Protein AF-A0ABD6Y386-F1 (afdb_monomer_lite)

Organism: Limosilactobacillus reuteri (NCBI:txid1598)

Sequence (131 aa):
IVLNIHHKTDEAVNCQLDQWLAKLPRHFVKSITFDNGKEFAGWREIANKYDLHTYFAEVGAPNQRGLNENNNGILRRDGLSKKLDFRHLPNELVTQLMHRRNNIPRKSLNYRTPLEVFMSYVTEEQLSTFF

InterPro domains:
  IPR001584 Integrase, catalytic core [PS50994] (1-122)
  IPR012337 Ribonuclease H-like superfamily [SSF53098] (5-123)
  IPR036397 Ribonuclease H superfamily [G3DSA:3.30.420.10] (1-130)
  IPR051917 Transposase/Integrase Enzymes [PTHR10948] (2-123)
  IPR053392 Transposase IS30-like [NF033563] (2-107)

Foldseek 3Di:
DDFQFLDLALVRVVVRVCVVVVLFPQCPAAEDEEEPRNSVVVVVVVCVVRVHHYHYDDDPCCVVVVVVVVVVVVLCVVPVPPPDNSNPDDPVVVVVSVVVQQCAFDVVVVRGGVVVVVVVPQDPVRVVVND

Structure (mmCIF, N/CA/C/O backbone):
data_AF-A0ABD6Y386-F1
#
_entry.id   AF-A0ABD6Y386-F1
#
loop_
_atom_site.group_PDB
_atom_site.id
_atom_site.type_symbol
_atom_site.label_atom_id
_atom_site.label_alt_id
_atom_site.label_comp_id
_atom_site.label_asym_id
_atom_site.label_entity_id
_atom_site.label_seq_id
_atom_site.pdbx_PDB_ins_code
_atom_site.Cartn_x
_atom_site.Cartn_y
_atom_site.Cartn_z
_atom_site.occupancy
_atom_site.B_iso_or_equiv
_atom_site.auth_seq_id
_atom_site.auth_comp_id
_atom_site.auth_asym_id
_atom_site.auth_atom_id
_atom_site.pdbx_PDB_model_num
ATOM 1 N N . ILE A 1 1 ? 0.793 0.675 1.662 1.00 84.81 1 ILE A N 1
ATOM 2 C CA . ILE A 1 1 ? 1.730 -0.417 1.306 1.00 84.81 1 ILE A CA 1
ATOM 3 C C . ILE A 1 1 ? 2.812 0.180 0.418 1.00 84.81 1 ILE A C 1
ATOM 5 O O . ILE A 1 1 ? 2.484 1.069 -0.359 1.00 84.81 1 ILE A O 1
ATOM 9 N N . VAL A 1 2 ? 4.068 -0.238 0.568 1.00 92.12 2 VAL A N 1
ATOM 10 C CA . VAL A 1 2 ? 5.176 0.124 -0.326 1.00 92.12 2 VAL A CA 1
ATOM 11 C C . VAL A 1 2 ? 5.889 -1.177 -0.669 1.00 92.12 2 VAL A C 1
ATOM 13 O O . VAL A 1 2 ? 6.236 -1.933 0.231 1.00 92.12 2 VAL A O 1
ATOM 16 N N . LEU A 1 3 ? 6.055 -1.465 -1.955 1.00 92.06 3 LEU A N 1
ATOM 17 C CA . LEU A 1 3 ? 6.782 -2.642 -2.420 1.00 92.06 3 LEU A CA 1
ATOM 18 C C . LEU A 1 3 ? 8.108 -2.167 -3.005 1.00 92.06 3 LEU A C 1
ATOM 20 O O . LEU A 1 3 ? 8.126 -1.248 -3.823 1.00 92.06 3 LEU A O 1
ATOM 24 N N . ASN A 1 4 ? 9.208 -2.753 -2.543 1.00 93.19 4 ASN A N 1
ATOM 25 C CA . ASN A 1 4 ? 10.537 -2.422 -3.034 1.00 93.19 4 ASN A CA 1
ATOM 26 C C . ASN A 1 4 ? 10.830 -3.260 -4.280 1.00 93.19 4 ASN A C 1
ATOM 28 O O . ASN A 1 4 ? 10.894 -4.482 -4.192 1.00 93.19 4 ASN A O 1
ATOM 32 N N . ILE A 1 5 ? 10.952 -2.608 -5.434 1.00 92.50 5 ILE A N 1
ATOM 33 C CA . ILE A 1 5 ? 11.123 -3.271 -6.728 1.00 92.50 5 ILE A CA 1
ATOM 34 C C . ILE A 1 5 ? 12.348 -2.664 -7.411 1.00 92.50 5 ILE A C 1
ATOM 36 O O . ILE A 1 5 ? 12.408 -1.457 -7.642 1.00 92.50 5 ILE A O 1
ATOM 40 N N . HIS A 1 6 ? 13.321 -3.510 -7.741 1.00 89.06 6 HIS A N 1
ATOM 41 C CA . HIS A 1 6 ? 14.619 -3.083 -8.275 1.00 89.06 6 HIS A CA 1
ATOM 42 C C . HIS A 1 6 ? 14.620 -2.854 -9.792 1.00 89.06 6 HIS A C 1
ATOM 44 O O . HIS A 1 6 ? 15.457 -2.113 -10.308 1.00 89.06 6 HIS A O 1
ATOM 50 N N . HIS A 1 7 ? 13.656 -3.445 -10.503 1.00 89.81 7 HIS A N 1
ATOM 51 C CA . HIS A 1 7 ? 13.520 -3.340 -11.952 1.00 89.81 7 HIS A CA 1
ATOM 52 C C . HIS A 1 7 ? 12.137 -2.819 -12.319 1.00 89.81 7 HIS A C 1
ATOM 54 O O . HIS A 1 7 ? 11.123 -3.377 -11.915 1.00 89.81 7 HIS A O 1
ATOM 60 N N . LYS A 1 8 ? 12.089 -1.749 -13.114 1.00 87.75 8 LYS A N 1
ATOM 61 C CA . LYS A 1 8 ? 10.835 -1.143 -13.565 1.00 87.75 8 LYS A CA 1
ATOM 62 C C . LYS A 1 8 ? 10.270 -1.875 -14.796 1.00 87.75 8 LYS A C 1
ATOM 64 O O . LYS A 1 8 ? 10.071 -1.255 -15.838 1.00 87.75 8 LYS A O 1
ATOM 69 N N . THR A 1 9 ? 10.076 -3.187 -14.686 1.00 92.94 9 THR A N 1
ATOM 70 C CA . THR A 1 9 ? 9.422 -4.023 -15.709 1.00 92.94 9 THR A CA 1
ATOM 71 C C .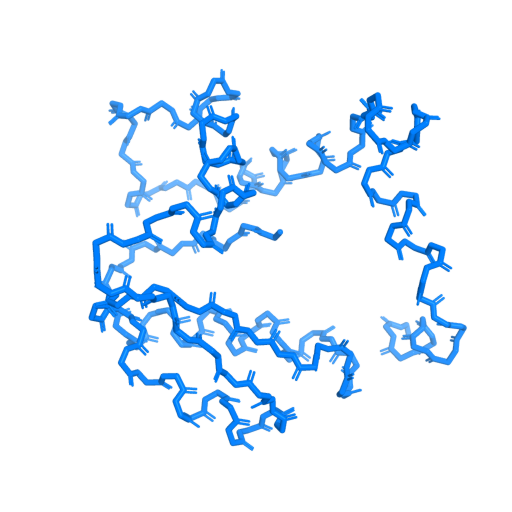 THR A 1 9 ? 8.126 -4.598 -15.153 1.00 92.94 9 THR A C 1
ATOM 73 O O . THR A 1 9 ? 7.946 -4.661 -13.934 1.00 92.94 9 THR A O 1
ATOM 76 N N . ASP A 1 10 ? 7.203 -4.977 -16.029 1.00 92.50 10 ASP A N 1
ATOM 77 C CA . ASP A 1 10 ? 5.931 -5.566 -15.622 1.00 92.50 10 ASP A CA 1
ATOM 78 C C . ASP A 1 10 ? 6.109 -6.932 -14.961 1.00 92.50 10 ASP A C 1
ATOM 80 O O . ASP A 1 10 ? 5.431 -7.214 -13.974 1.00 92.50 10 ASP A O 1
ATOM 84 N N . GLU A 1 11 ? 7.079 -7.740 -15.391 1.00 94.00 11 GLU A N 1
ATOM 85 C CA . GLU A 1 11 ? 7.358 -9.027 -14.749 1.00 94.00 11 GLU A CA 1
ATOM 86 C C . GLU A 1 11 ? 7.847 -8.843 -13.309 1.00 94.00 11 GLU A C 1
ATOM 88 O O . GLU A 1 11 ? 7.397 -9.540 -12.398 1.00 94.00 11 GLU A O 1
ATOM 93 N N . ALA A 1 12 ? 8.738 -7.873 -13.076 1.00 93.88 12 ALA A N 1
ATOM 94 C CA . ALA A 1 12 ? 9.258 -7.586 -11.743 1.00 93.88 12 ALA A CA 1
ATOM 95 C C . ALA A 1 12 ? 8.166 -7.046 -10.804 1.00 93.88 12 ALA A C 1
ATOM 97 O O . ALA A 1 12 ? 8.086 -7.465 -9.645 1.00 93.88 12 ALA A O 1
ATOM 98 N N . VAL A 1 13 ? 7.301 -6.154 -11.302 1.00 94.38 13 VAL A N 1
ATOM 99 C CA . VAL A 1 13 ? 6.153 -5.638 -10.541 1.00 94.38 13 VAL A CA 1
ATOM 100 C C . VAL A 1 13 ? 5.167 -6.758 -10.216 1.00 94.38 13 VAL A C 1
ATOM 102 O O . VAL A 1 13 ? 4.780 -6.893 -9.054 1.00 94.38 13 VAL A O 1
ATOM 105 N N . ASN A 1 14 ? 4.784 -7.576 -11.201 1.00 94.69 14 ASN A N 1
ATOM 106 C CA . ASN A 1 14 ? 3.840 -8.674 -10.996 1.00 94.69 14 ASN A CA 1
ATOM 107 C C . ASN A 1 14 ? 4.386 -9.714 -10.027 1.00 94.69 14 ASN A C 1
ATOM 109 O O . ASN A 1 14 ? 3.673 -10.099 -9.109 1.00 94.69 14 ASN A O 1
ATOM 113 N N . CYS A 1 15 ? 5.651 -10.116 -10.165 1.00 95.12 15 CYS A N 1
ATOM 114 C CA . CYS A 1 15 ? 6.287 -11.057 -9.245 1.00 95.12 15 CYS A CA 1
ATOM 115 C C . CYS A 1 15 ? 6.246 -10.542 -7.798 1.00 95.12 15 CYS A C 1
ATOM 117 O O . CYS A 1 15 ? 5.850 -11.263 -6.882 1.00 95.12 15 CYS A O 1
ATOM 119 N N . GLN A 1 16 ? 6.583 -9.268 -7.579 1.00 94.69 16 GLN A N 1
ATOM 120 C CA . GLN A 1 16 ? 6.562 -8.691 -6.237 1.00 94.69 16 GLN A CA 1
ATOM 121 C C . GLN A 1 16 ? 5.138 -8.545 -5.680 1.00 94.69 16 GLN A C 1
ATOM 123 O O . GLN A 1 16 ? 4.918 -8.739 -4.480 1.00 94.69 16 GLN A O 1
ATOM 128 N N . LEU A 1 17 ? 4.174 -8.192 -6.534 1.00 94.88 17 LEU A N 1
ATOM 129 C CA . LEU A 1 17 ? 2.768 -8.074 -6.159 1.00 94.88 17 LEU A CA 1
ATOM 130 C C . LEU A 1 17 ? 2.170 -9.444 -5.814 1.00 94.88 17 LEU A C 1
ATOM 132 O O . LEU A 1 17 ? 1.484 -9.559 -4.803 1.00 94.88 17 LEU A O 1
ATOM 136 N N . ASP A 1 18 ? 2.503 -10.477 -6.587 1.00 95.38 18 ASP A N 1
ATOM 137 C CA . ASP A 1 18 ? 2.135 -11.874 -6.352 1.00 95.38 18 ASP A CA 1
ATOM 138 C C . ASP A 1 18 ? 2.645 -12.366 -4.995 1.00 95.38 18 ASP A C 1
ATOM 140 O O . ASP A 1 18 ? 1.873 -12.801 -4.142 1.00 95.38 18 ASP A O 1
ATOM 144 N N . GLN A 1 19 ? 3.943 -12.190 -4.733 1.00 94.62 19 GLN A N 1
ATOM 145 C CA . GLN A 1 19 ? 4.554 -12.561 -3.455 1.00 94.62 19 GLN A CA 1
ATOM 146 C C . GLN A 1 19 ? 3.928 -11.835 -2.262 1.00 94.62 19 GLN A C 1
ATOM 148 O O . GLN A 1 19 ? 3.895 -12.376 -1.156 1.00 94.62 19 GLN A O 1
ATOM 153 N N . TRP A 1 20 ? 3.483 -10.591 -2.449 1.00 94.06 20 TRP A N 1
ATOM 154 C CA . TRP A 1 20 ? 2.825 -9.830 -1.395 1.00 94.06 20 TRP A CA 1
ATOM 155 C C . TRP A 1 20 ? 1.381 -10.297 -1.175 1.00 94.06 20 TRP A C 1
ATOM 157 O O . TRP A 1 20 ? 1.004 -10.550 -0.034 1.00 94.06 20 TRP A O 1
ATOM 167 N N . LEU A 1 21 ? 0.600 -10.473 -2.244 1.00 94.25 21 LEU A N 1
ATOM 168 C CA . LEU A 1 21 ? -0.789 -10.938 -2.178 1.00 94.25 21 LEU A CA 1
ATOM 169 C C . LEU A 1 21 ? -0.899 -12.379 -1.668 1.00 94.25 21 LEU A C 1
ATOM 171 O O . LEU A 1 21 ? -1.823 -12.685 -0.925 1.00 94.25 21 LEU A O 1
ATOM 175 N N . ALA A 1 22 ? 0.060 -13.248 -2.000 1.00 93.50 22 ALA A N 1
ATOM 176 C CA . ALA A 1 22 ? 0.109 -14.633 -1.523 1.00 93.50 22 ALA A CA 1
ATOM 177 C C . ALA A 1 22 ? 0.234 -14.757 0.006 1.00 93.50 22 ALA A C 1
ATOM 179 O O . ALA A 1 22 ? -0.075 -15.808 0.558 1.00 93.50 22 ALA A O 1
ATOM 180 N N . LYS A 1 23 ? 0.687 -13.698 0.691 1.00 90.38 23 LYS A N 1
ATOM 181 C CA . LYS A 1 23 ? 0.798 -13.647 2.159 1.00 90.38 23 LYS A CA 1
ATOM 182 C C . LYS A 1 23 ? -0.490 -13.192 2.839 1.00 90.38 23 LYS A C 1
ATOM 184 O O . LYS A 1 23 ? -0.529 -13.112 4.062 1.00 90.38 23 LYS A O 1
ATOM 189 N N . LEU A 1 24 ? -1.499 -12.809 2.063 1.00 89.00 24 LEU A N 1
ATOM 190 C CA . LEU A 1 24 ? -2.766 -12.315 2.575 1.00 89.00 24 LEU A CA 1
ATOM 191 C C . LEU A 1 24 ? -3.835 -13.408 2.452 1.00 89.00 24 LEU A C 1
ATOM 19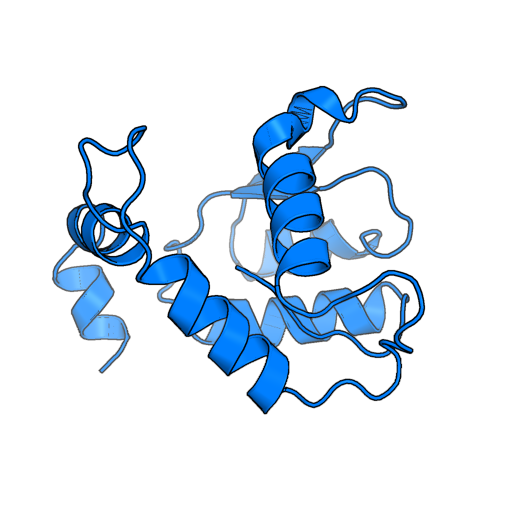3 O O . 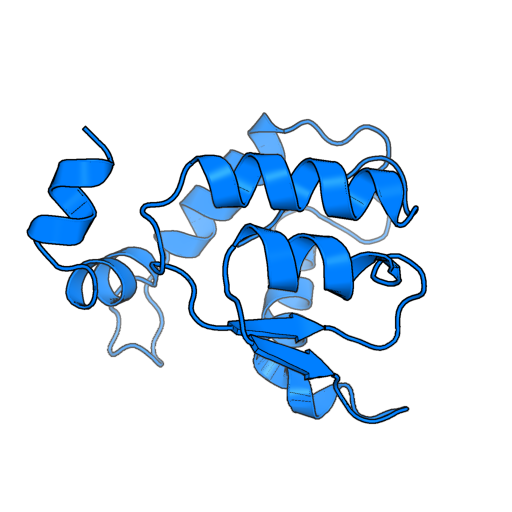LEU A 1 24 ? -3.799 -14.199 1.505 1.00 89.00 24 LEU A O 1
ATOM 197 N N . PRO A 1 25 ? -4.828 -13.426 3.355 1.00 88.00 25 PRO A N 1
ATOM 198 C CA . PRO A 1 25 ? -6.000 -14.272 3.217 1.00 88.00 25 PRO A CA 1
ATOM 199 C C . PRO A 1 25 ? -6.691 -14.033 1.875 1.00 88.00 25 PRO A C 1
ATOM 201 O O . PRO A 1 25 ? -6.673 -12.924 1.322 1.00 88.00 25 PRO A O 1
ATOM 204 N N . ARG A 1 26 ? -7.355 -15.067 1.351 1.00 84.69 26 ARG A N 1
ATOM 205 C CA . ARG A 1 26 ? -8.131 -14.914 0.117 1.00 84.69 26 ARG A CA 1
ATOM 206 C C . ARG A 1 26 ? -9.186 -13.825 0.272 1.00 84.69 26 ARG A C 1
ATOM 208 O O . ARG A 1 26 ? -9.790 -13.664 1.329 1.00 84.69 26 ARG A O 1
ATOM 215 N N . HIS A 1 27 ? -9.402 -13.078 -0.808 1.00 86.56 27 HIS A N 1
ATOM 216 C CA . HIS A 1 27 ? -10.359 -11.974 -0.875 1.00 86.56 27 HIS A CA 1
ATOM 217 C C . HIS A 1 27 ? -10.141 -10.871 0.176 1.00 86.56 27 HIS A C 1
ATOM 219 O O . HIS A 1 27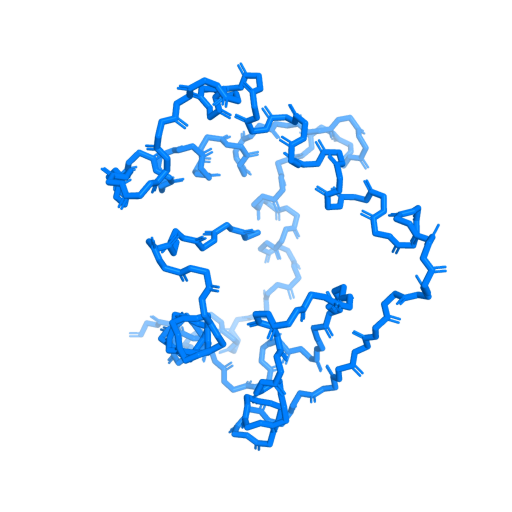 ? -11.054 -10.078 0.417 1.00 86.56 27 HIS A O 1
ATOM 225 N N . PHE A 1 28 ? -8.968 -10.802 0.812 1.00 88.06 28 PHE A N 1
ATOM 226 C CA . PHE A 1 28 ? -8.641 -9.747 1.766 1.00 88.06 28 PHE A CA 1
ATOM 227 C C . PHE A 1 28 ? -8.490 -8.390 1.068 1.00 88.06 28 PHE A C 1
ATOM 229 O O . PHE A 1 28 ? -9.046 -7.380 1.497 1.00 88.06 28 PHE A O 1
ATOM 236 N N . VAL A 1 29 ? -7.795 -8.380 -0.068 1.00 92.00 29 VAL A N 1
ATOM 237 C CA . VAL A 1 29 ? -7.807 -7.256 -1.005 1.00 92.00 29 VAL A CA 1
ATOM 238 C C . VAL A 1 29 ? -8.986 -7.469 -1.953 1.00 92.00 29 VAL A C 1
ATOM 240 O O . VAL A 1 29 ? -9.201 -8.583 -2.416 1.00 92.00 29 VAL A O 1
ATOM 243 N N . LYS A 1 30 ? -9.779 -6.423 -2.209 1.00 93.06 30 LYS A N 1
ATOM 244 C CA . LYS A 1 30 ? -10.928 -6.478 -3.138 1.00 93.06 30 LYS A CA 1
ATOM 245 C C . LYS A 1 30 ? -10.624 -5.841 -4.486 1.00 93.06 30 LYS A C 1
ATOM 247 O O . LYS A 1 30 ? -11.163 -6.248 -5.511 1.00 93.06 30 LYS A O 1
ATOM 252 N N . SER A 1 31 ? -9.775 -4.818 -4.480 1.00 95.62 31 SER A N 1
ATOM 253 C CA . SER A 1 31 ? -9.419 -4.101 -5.693 1.00 95.62 31 SER A CA 1
ATOM 254 C C . SER A 1 31 ? -8.069 -3.408 -5.610 1.00 95.62 31 SER A C 1
ATOM 256 O O . SER A 1 31 ? -7.633 -3.026 -4.523 1.00 95.62 31 SER A O 1
ATOM 258 N N . ILE A 1 32 ? -7.459 -3.165 -6.769 1.00 95.06 32 ILE A N 1
ATOM 259 C CA . ILE A 1 32 ? -6.237 -2.367 -6.915 1.00 95.06 32 ILE A CA 1
ATOM 260 C C . ILE A 1 32 ? -6.468 -1.272 -7.961 1.00 95.06 32 ILE A C 1
ATOM 262 O O . ILE A 1 32 ? -7.005 -1.530 -9.036 1.00 95.06 32 ILE A O 1
ATOM 266 N N . THR A 1 33 ? -6.047 -0.045 -7.651 1.00 94.31 33 THR A N 1
ATOM 267 C CA . THR A 1 33 ? -6.093 1.087 -8.588 1.00 94.31 33 THR A CA 1
ATOM 268 C C . THR A 1 33 ? -4.690 1.404 -9.100 1.00 94.31 33 THR A C 1
ATOM 270 O O . THR A 1 33 ? -3.830 1.863 -8.341 1.00 94.31 33 THR A O 1
ATOM 273 N N . PHE A 1 34 ? -4.465 1.190 -10.391 1.00 92.75 34 PHE A N 1
ATOM 274 C CA . PHE A 1 34 ? -3.208 1.440 -11.087 1.00 92.75 34 PHE A CA 1
ATOM 275 C C . PHE A 1 34 ? -3.167 2.840 -11.713 1.00 92.75 34 PHE A C 1
ATOM 277 O O . PHE A 1 34 ? -4.184 3.518 -11.873 1.00 92.75 34 PHE A O 1
ATOM 284 N N . ASP A 1 35 ? -1.960 3.299 -12.037 1.00 90.62 35 ASP A N 1
ATOM 285 C CA . ASP A 1 35 ? -1.785 4.341 -13.050 1.00 90.62 35 ASP A CA 1
ATOM 286 C C . ASP A 1 35 ? -1.530 3.684 -14.417 1.00 90.62 35 ASP A C 1
ATOM 288 O O . ASP A 1 35 ? -1.466 2.461 -14.528 1.00 90.62 35 ASP A O 1
ATOM 292 N N . ASN A 1 36 ? -1.403 4.492 -15.469 1.00 89.12 36 ASN A N 1
ATOM 293 C CA . ASN A 1 36 ? -1.186 3.999 -16.833 1.00 89.12 36 ASN A CA 1
ATOM 294 C C . ASN A 1 36 ? 0.298 3.696 -17.138 1.00 89.12 36 ASN A C 1
ATOM 296 O O . ASN A 1 36 ? 0.732 3.804 -18.287 1.00 89.12 36 ASN A O 1
ATOM 300 N N . GLY A 1 37 ? 1.098 3.372 -16.117 1.00 89.81 37 GLY A N 1
ATOM 301 C CA . GLY A 1 37 ? 2.480 2.930 -16.269 1.00 89.81 37 GLY A CA 1
ATOM 302 C C . GLY A 1 37 ? 2.581 1.586 -16.995 1.00 89.81 37 GLY A C 1
ATOM 303 O O . GLY A 1 37 ? 1.788 0.673 -16.768 1.00 89.81 37 GLY A O 1
ATOM 304 N N . LYS A 1 38 ? 3.585 1.443 -17.870 1.00 92.88 38 LYS A N 1
ATOM 305 C CA . LYS A 1 38 ? 3.832 0.192 -18.617 1.00 92.88 38 LYS A CA 1
ATOM 306 C C . LYS A 1 38 ? 4.246 -0.954 -17.698 1.00 92.88 38 LYS A C 1
ATOM 308 O O . LYS A 1 38 ? 3.981 -2.106 -18.004 1.00 92.88 38 LYS A O 1
ATOM 313 N N . GLU A 1 39 ? 4.838 -0.627 -16.556 1.00 93.06 39 GLU A N 1
ATOM 314 C CA . GLU A 1 39 ? 5.189 -1.568 -15.497 1.00 93.06 39 GLU A CA 1
ATOM 315 C C . GLU A 1 39 ? 3.971 -2.276 -14.872 1.00 93.06 39 GLU A C 1
ATOM 317 O O . GLU A 1 39 ? 4.138 -3.217 -14.109 1.00 93.06 39 GLU A O 1
ATOM 322 N N . PHE A 1 40 ? 2.745 -1.849 -15.185 1.00 92.44 40 PHE A N 1
ATOM 323 C CA . PHE A 1 40 ? 1.513 -2.502 -14.741 1.00 92.44 40 PHE A CA 1
ATOM 324 C C . PHE A 1 40 ? 0.827 -3.301 -15.856 1.00 92.44 40 PHE A C 1
ATOM 326 O O . PHE A 1 40 ? -0.323 -3.692 -15.690 1.00 92.44 40 PHE A O 1
ATOM 333 N N . ALA A 1 41 ? 1.488 -3.559 -16.991 1.00 92.81 41 ALA A N 1
ATOM 334 C CA . ALA A 1 41 ? 0.871 -4.210 -18.151 1.00 92.81 41 ALA A CA 1
ATOM 335 C C . ALA A 1 41 ? 0.267 -5.595 -17.845 1.00 92.81 41 ALA A C 1
ATOM 337 O O . ALA A 1 41 ? -0.816 -5.905 -18.344 1.00 92.81 41 ALA A O 1
ATOM 338 N N . GLY A 1 42 ? 0.895 -6.396 -16.977 1.00 92.38 42 GLY A N 1
ATOM 339 C CA . GLY A 1 42 ? 0.373 -7.715 -16.593 1.00 92.38 42 GLY A CA 1
ATOM 340 C C . GLY A 1 42 ? -0.650 -7.712 -15.444 1.00 92.38 42 GLY A C 1
ATOM 341 O O . GLY A 1 42 ? -0.892 -8.753 -14.840 1.00 92.38 42 GLY A O 1
ATOM 342 N N . TRP A 1 43 ? -1.306 -6.579 -15.160 1.00 94.44 43 TRP A N 1
ATOM 343 C CA . TRP A 1 43 ? -2.355 -6.470 -14.132 1.00 94.44 43 TRP A CA 1
ATOM 344 C C . TRP A 1 43 ? -3.448 -7.547 -14.229 1.00 94.44 43 TRP A C 1
ATOM 346 O O . TRP A 1 43 ? -4.004 -7.950 -13.208 1.00 94.44 43 TRP A O 1
ATOM 356 N N . ARG A 1 44 ? -3.763 -8.017 -15.448 1.00 95.62 44 ARG A N 1
ATOM 357 C CA . ARG A 1 44 ? -4.796 -9.035 -15.705 1.00 95.62 44 ARG A CA 1
ATOM 358 C C . ARG A 1 44 ? -4.471 -10.369 -15.048 1.00 95.62 44 ARG A C 1
ATOM 360 O O . ARG A 1 44 ? -5.373 -11.031 -14.549 1.00 95.62 44 ARG A O 1
ATOM 367 N N . GLU A 1 45 ? -3.201 -10.758 -15.044 1.00 95.06 45 GLU A N 1
ATOM 368 C CA . GLU A 1 45 ? -2.764 -12.027 -14.458 1.00 95.06 45 GLU A CA 1
ATOM 369 C C . GLU A 1 45 ? -2.998 -12.024 -12.949 1.00 95.06 45 GLU A C 1
ATOM 371 O O . GLU A 1 45 ? -3.597 -12.952 -12.406 1.00 95.06 45 GLU A O 1
ATOM 376 N N . ILE A 1 46 ? -2.621 -10.926 -12.289 1.00 94.75 46 ILE A N 1
ATOM 377 C CA . ILE A 1 46 ? -2.856 -10.722 -10.859 1.00 94.75 46 ILE A CA 1
ATOM 378 C C . ILE A 1 46 ? -4.355 -10.648 -10.552 1.00 94.75 46 ILE A C 1
ATOM 380 O O . ILE A 1 46 ? -4.818 -11.298 -9.614 1.00 94.75 46 ILE A O 1
ATOM 384 N N . ALA A 1 47 ? -5.122 -9.898 -11.347 1.00 95.06 47 ALA A N 1
ATOM 385 C CA . ALA A 1 47 ? -6.568 -9.773 -11.172 1.00 95.06 47 ALA A CA 1
ATOM 386 C C . ALA A 1 47 ? -7.264 -11.139 -11.205 1.00 95.06 47 ALA A C 1
ATOM 388 O O . ALA A 1 47 ? -8.032 -11.463 -10.303 1.00 95.06 47 ALA A O 1
ATOM 389 N N . ASN A 1 48 ? -6.927 -11.965 -12.199 1.00 94.94 48 ASN A N 1
ATOM 390 C CA . ASN A 1 48 ? -7.497 -13.297 -12.364 1.00 94.94 48 ASN A CA 1
ATOM 391 C C . ASN A 1 48 ? -7.041 -14.266 -11.266 1.00 94.94 48 ASN A C 1
ATOM 393 O O . ASN A 1 48 ? -7.847 -15.043 -10.761 1.00 94.94 48 ASN A O 1
ATOM 397 N N . LYS A 1 49 ? -5.757 -14.234 -10.881 1.00 95.00 49 LYS A N 1
ATOM 398 C CA . LYS A 1 49 ? -5.198 -15.160 -9.883 1.00 95.00 49 LYS A CA 1
ATOM 399 C C . LYS A 1 49 ? -5.794 -14.958 -8.489 1.00 95.00 49 LYS A C 1
ATOM 401 O O . LYS A 1 49 ? -5.991 -15.933 -7.766 1.00 95.00 49 LYS A O 1
ATOM 406 N N . TYR A 1 50 ? -6.064 -13.710 -8.113 1.00 93.88 50 TYR A N 1
ATOM 407 C CA . TYR A 1 50 ? -6.516 -13.347 -6.766 1.00 93.88 50 TYR A CA 1
ATOM 408 C C . TYR A 1 50 ? -7.983 -12.913 -6.692 1.00 93.88 50 TYR A C 1
ATOM 410 O O . TYR A 1 50 ? -8.432 -12.545 -5.607 1.00 93.88 50 TYR A O 1
ATOM 418 N N . ASP A 1 51 ? -8.716 -12.976 -7.809 1.00 94.19 51 ASP A N 1
ATOM 419 C CA . ASP A 1 51 ? -10.117 -12.554 -7.918 1.00 94.19 51 ASP A CA 1
ATOM 420 C C . ASP A 1 51 ? -10.320 -11.100 -7.444 1.00 94.19 51 ASP A C 1
ATOM 422 O O . ASP A 1 51 ? -11.042 -10.802 -6.490 1.00 94.19 51 ASP A O 1
ATOM 426 N N . LEU A 1 52 ? -9.577 -10.184 -8.078 1.00 94.88 52 LEU A N 1
ATOM 427 C CA . LEU A 1 52 ? -9.517 -8.764 -7.722 1.00 94.88 52 LEU A CA 1
ATOM 428 C C . LEU A 1 52 ? -10.105 -7.890 -8.827 1.00 94.88 52 LEU A C 1
ATOM 430 O O . LEU A 1 52 ? -9.794 -8.058 -10.006 1.00 94.88 52 LEU A O 1
ATOM 434 N N . HIS A 1 53 ? -10.840 -6.849 -8.439 1.00 96.56 53 HIS A N 1
ATOM 435 C CA . HIS A 1 53 ? -11.175 -5.772 -9.366 1.00 96.56 53 HIS A CA 1
ATOM 436 C C . HIS A 1 53 ? -9.971 -4.853 -9.603 1.00 96.56 53 HIS A C 1
ATOM 438 O O . HIS A 1 53 ? -9.207 -4.537 -8.689 1.00 96.56 53 HIS A O 1
ATOM 444 N N . THR A 1 54 ? -9.822 -4.350 -10.822 1.00 95.50 54 THR A N 1
ATOM 445 C CA . THR A 1 54 ? -8.746 -3.415 -11.166 1.00 95.50 54 THR A CA 1
ATOM 446 C C . THR A 1 54 ? -9.303 -2.143 -11.769 1.00 95.50 54 THR A C 1
ATOM 448 O O . THR A 1 54 ? -10.136 -2.196 -12.672 1.00 95.50 54 THR A O 1
ATOM 451 N N . TYR A 1 55 ? -8.801 -1.007 -11.302 1.00 95.31 55 TYR A N 1
ATOM 452 C CA . TYR A 1 55 ? -9.169 0.318 -11.793 1.00 95.31 55 TYR A CA 1
ATOM 453 C C . TYR A 1 55 ? -7.930 1.048 -12.303 1.00 95.31 55 TYR A C 1
ATOM 455 O O . TYR A 1 55 ? -6.825 0.804 -11.822 1.00 95.31 55 TYR A O 1
ATOM 463 N N . PHE A 1 56 ? -8.116 1.977 -13.237 1.00 94.56 56 PHE A N 1
ATOM 464 C CA . PHE A 1 56 ? -7.049 2.820 -13.769 1.00 94.56 56 PHE A CA 1
ATOM 465 C C . PHE A 1 56 ? -7.419 4.283 -13.592 1.00 94.56 56 PHE A C 1
ATOM 467 O O . PHE A 1 56 ? -8.567 4.665 -13.814 1.00 94.56 56 PHE A O 1
ATOM 474 N N . ALA A 1 57 ? -6.443 5.094 -13.189 1.00 93.56 57 ALA A N 1
ATOM 475 C CA . ALA A 1 57 ? -6.601 6.539 -13.240 1.00 93.56 57 ALA A CA 1
ATOM 476 C C . ALA A 1 57 ? -6.676 7.018 -14.700 1.00 93.56 57 ALA A C 1
ATOM 478 O O . ALA A 1 57 ? -6.001 6.480 -15.582 1.00 93.56 57 ALA A O 1
ATOM 479 N N . GLU A 1 58 ? -7.462 8.059 -14.951 1.00 93.06 58 GLU A N 1
ATOM 480 C CA . GLU A 1 58 ? -7.527 8.727 -16.247 1.00 93.06 58 GLU A CA 1
ATOM 481 C C . GLU A 1 58 ? -6.157 9.284 -16.661 1.00 93.06 58 GLU A C 1
ATOM 483 O O . GLU A 1 58 ? -5.300 9.644 -15.841 1.00 93.06 58 GLU A O 1
ATOM 488 N N . VAL A 1 59 ? -5.939 9.358 -17.975 1.00 90.06 59 VAL A N 1
ATOM 489 C CA . VAL A 1 59 ? -4.700 9.897 -18.542 1.00 90.06 59 VAL A CA 1
ATOM 490 C C . VAL A 1 59 ? -4.544 11.357 -18.118 1.00 90.06 59 VAL A C 1
ATOM 492 O O . VAL A 1 59 ? -5.421 12.181 -18.348 1.00 90.06 59 VAL A O 1
ATOM 495 N N . GLY A 1 60 ? -3.408 11.680 -17.497 1.00 85.69 60 GLY A N 1
ATOM 496 C CA . GLY A 1 60 ? -3.127 13.036 -17.025 1.00 85.69 60 GLY A CA 1
ATOM 497 C C . GLY A 1 60 ? -3.866 13.441 -15.743 1.00 85.69 60 GLY A C 1
ATOM 498 O O . GLY A 1 60 ? -3.797 14.611 -15.379 1.00 85.69 60 GLY A O 1
ATOM 499 N N . ALA A 1 61 ? -4.509 12.504 -15.032 1.00 89.75 61 ALA A N 1
ATOM 500 C CA . ALA A 1 61 ? -5.285 12.779 -13.818 1.00 89.75 61 ALA A CA 1
ATOM 501 C C . ALA A 1 61 ? -4.650 12.186 -12.535 1.00 89.75 61 ALA A C 1
ATOM 503 O O . ALA A 1 61 ? -5.242 11.329 -11.869 1.00 89.75 61 ALA A O 1
ATOM 504 N N . PRO A 1 62 ? -3.445 12.631 -12.115 1.00 85.12 62 PRO A N 1
ATOM 505 C CA . PRO A 1 62 ? -2.797 12.118 -10.901 1.00 85.12 62 PRO A CA 1
ATOM 506 C C . PRO A 1 62 ? -3.605 12.404 -9.621 1.00 85.12 62 PRO A C 1
ATOM 508 O O . PRO A 1 62 ? -3.459 11.706 -8.618 1.00 85.12 62 PRO A O 1
ATOM 511 N N . ASN A 1 63 ? -4.497 13.399 -9.650 1.00 88.69 63 ASN A N 1
ATOM 512 C CA . ASN A 1 63 ? -5.411 13.745 -8.561 1.00 88.69 63 ASN A CA 1
ATOM 513 C C . ASN A 1 63 ? -6.401 12.619 -8.215 1.00 88.69 63 ASN A C 1
ATOM 515 O O . ASN A 1 63 ? -6.772 12.503 -7.048 1.00 88.69 63 ASN A O 1
ATOM 519 N N . GLN A 1 64 ? -6.755 11.738 -9.162 1.00 91.94 64 GLN A N 1
ATOM 520 C CA . GLN A 1 64 ? -7.559 10.535 -8.879 1.00 91.94 64 GLN A CA 1
ATOM 521 C C . GLN A 1 64 ? -6.833 9.545 -7.947 1.00 91.94 64 GLN A C 1
ATOM 523 O O . GLN A 1 64 ? -7.438 8.641 -7.378 1.00 91.94 64 GLN A O 1
ATOM 528 N N . ARG A 1 65 ? -5.529 9.755 -7.733 1.00 92.44 65 ARG A N 1
ATOM 529 C CA . ARG A 1 65 ? -4.668 9.035 -6.792 1.00 92.44 65 ARG A CA 1
ATOM 530 C C . ARG A 1 65 ? -4.008 9.982 -5.784 1.00 92.44 65 ARG A C 1
ATOM 532 O O . ARG A 1 65 ? -2.886 9.735 -5.338 1.00 92.44 65 ARG A O 1
ATOM 539 N N . GLY A 1 66 ? -4.695 11.056 -5.386 1.00 91.00 66 GLY A N 1
ATOM 540 C CA . GLY A 1 66 ? -4.127 12.098 -4.520 1.00 91.00 66 GLY A CA 1
ATOM 541 C C . GLY A 1 66 ? -3.492 11.572 -3.223 1.00 91.00 66 GLY A C 1
ATOM 542 O O . GLY A 1 66 ? -2.450 12.069 -2.794 1.00 91.00 66 GLY A O 1
ATOM 543 N N . LEU A 1 67 ? -4.049 10.508 -2.630 1.00 90.50 67 LEU A N 1
ATOM 544 C CA . LEU A 1 67 ? -3.465 9.866 -1.448 1.00 90.50 67 LEU A CA 1
ATOM 545 C C . LEU A 1 67 ? -2.116 9.188 -1.743 1.00 90.50 67 LEU A C 1
ATOM 547 O O . LEU A 1 67 ? -1.199 9.282 -0.923 1.00 90.50 67 LEU A O 1
ATOM 551 N N . ASN A 1 68 ? -1.975 8.537 -2.900 1.00 91.75 68 ASN A N 1
ATOM 552 C CA . ASN A 1 68 ? -0.725 7.895 -3.307 1.00 91.75 68 ASN A CA 1
ATOM 553 C C . ASN A 1 68 ? 0.361 8.948 -3.541 1.00 91.75 68 ASN A C 1
ATOM 555 O O . ASN A 1 68 ? 1.466 8.803 -3.022 1.00 91.75 68 ASN A O 1
ATOM 559 N N . GLU A 1 69 ? 0.035 10.050 -4.222 1.00 91.06 69 GLU A N 1
ATOM 560 C CA . GLU A 1 69 ? 0.991 11.139 -4.458 1.00 91.06 69 GLU A CA 1
ATOM 561 C C . GLU A 1 69 ? 1.433 11.824 -3.160 1.00 91.06 69 GLU A C 1
ATOM 563 O O . GLU A 1 69 ? 2.626 12.071 -2.951 1.00 91.06 69 GLU A O 1
ATOM 568 N N . ASN A 1 70 ? 0.501 12.051 -2.232 1.00 92.12 70 ASN A N 1
ATOM 569 C CA . ASN A 1 70 ? 0.835 12.574 -0.911 1.00 92.12 70 ASN A CA 1
ATOM 570 C C . ASN A 1 70 ? 1.762 11.620 -0.133 1.00 92.12 70 ASN A C 1
ATOM 572 O O . ASN A 1 70 ? 2.767 12.053 0.438 1.00 92.12 70 ASN A O 1
ATOM 576 N N . ASN A 1 71 ? 1.474 10.313 -0.142 1.00 91.75 71 ASN A N 1
ATOM 577 C CA . ASN A 1 71 ? 2.332 9.313 0.497 1.00 91.75 71 ASN A CA 1
ATOM 578 C C . ASN A 1 71 ? 3.727 9.258 -0.156 1.00 91.75 71 ASN A C 1
ATOM 580 O O . ASN A 1 71 ? 4.725 9.210 0.561 1.00 91.75 71 ASN A O 1
ATOM 584 N N . ASN A 1 72 ? 3.829 9.366 -1.484 1.00 91.56 72 ASN A N 1
ATOM 585 C CA . ASN A 1 72 ? 5.111 9.444 -2.190 1.00 91.56 72 ASN A CA 1
ATOM 586 C C . ASN A 1 72 ? 5.928 10.673 -1.756 1.00 91.56 72 ASN A C 1
ATOM 588 O O . ASN A 1 72 ? 7.133 10.580 -1.525 1.00 91.56 72 ASN A O 1
ATOM 592 N N . GLY A 1 73 ? 5.286 11.838 -1.618 1.00 92.94 73 GLY A N 1
ATOM 593 C CA . GLY A 1 73 ? 5.932 13.055 -1.113 1.00 92.94 73 GLY A CA 1
ATOM 594 C C . GLY A 1 73 ? 6.437 12.915 0.325 1.00 92.94 73 GLY A C 1
ATOM 595 O O . GLY A 1 73 ? 7.525 13.380 0.660 1.00 92.94 73 GLY A O 1
ATOM 596 N N . ILE A 1 74 ? 5.673 12.233 1.173 1.00 92.81 74 ILE A N 1
ATOM 597 C CA . ILE A 1 74 ? 6.064 11.895 2.543 1.00 92.81 74 ILE A CA 1
ATOM 598 C C . ILE A 1 74 ? 7.295 10.979 2.569 1.00 92.81 74 ILE A C 1
ATOM 600 O O . ILE A 1 74 ? 8.264 11.301 3.247 1.00 92.81 74 ILE A O 1
ATOM 604 N N . LEU A 1 75 ? 7.294 9.881 1.808 1.00 93.12 75 LEU A N 1
ATOM 605 C CA . LEU A 1 75 ? 8.418 8.937 1.775 1.00 93.12 75 LEU A CA 1
ATOM 606 C C . LEU A 1 75 ? 9.720 9.609 1.319 1.00 93.12 75 LEU A C 1
ATOM 608 O O . LEU A 1 75 ? 10.793 9.309 1.839 1.00 93.12 75 LEU A O 1
ATOM 612 N N . ARG A 1 76 ? 9.618 10.580 0.402 1.00 92.88 76 ARG A N 1
ATOM 613 C CA . ARG A 1 76 ? 10.758 11.396 -0.040 1.00 92.88 76 ARG A CA 1
ATOM 614 C C . ARG A 1 76 ? 11.336 12.275 1.065 1.00 92.88 76 ARG A C 1
ATOM 616 O O . ARG A 1 76 ? 12.549 12.459 1.099 1.00 92.88 76 ARG A O 1
ATOM 623 N N . ARG A 1 77 ? 10.489 12.815 1.949 1.00 90.94 77 ARG A N 1
ATOM 624 C CA . ARG A 1 77 ? 10.927 13.598 3.119 1.00 90.94 77 ARG A CA 1
ATOM 625 C C . ARG A 1 77 ? 11.554 12.721 4.199 1.00 90.94 77 ARG A C 1
ATOM 627 O O . ARG A 1 77 ? 12.473 13.169 4.871 1.00 90.94 77 ARG A O 1
ATOM 634 N N . ASP A 1 78 ? 11.096 11.479 4.312 1.00 89.56 78 ASP A N 1
ATOM 635 C CA . ASP A 1 78 ? 11.500 10.564 5.381 1.00 89.56 78 ASP A CA 1
ATOM 636 C C . ASP A 1 78 ? 12.740 9.714 5.040 1.00 89.56 78 ASP A C 1
ATOM 638 O O . ASP A 1 78 ? 13.143 8.882 5.847 1.00 89.56 78 ASP A O 1
ATOM 642 N N . GLY A 1 79 ? 13.374 9.929 3.880 1.00 84.75 79 GLY A N 1
ATOM 643 C CA . GLY A 1 79 ? 14.678 9.334 3.552 1.00 84.75 79 GLY A CA 1
ATOM 644 C C . GLY A 1 79 ? 14.812 8.812 2.123 1.00 84.75 79 GLY A C 1
ATOM 645 O O . GLY A 1 79 ? 15.929 8.684 1.628 1.00 84.75 79 GLY A O 1
ATOM 646 N N . LEU A 1 80 ? 13.704 8.591 1.404 1.00 90.31 80 LEU A N 1
ATOM 647 C CA . LEU A 1 80 ? 13.729 8.155 -0.001 1.00 90.31 80 LEU A CA 1
ATOM 648 C C . LEU A 1 80 ? 13.847 9.355 -0.945 1.00 90.31 80 LEU A C 1
ATOM 650 O O . LEU A 1 80 ? 12.982 9.610 -1.788 1.00 90.31 80 LEU A O 1
ATOM 654 N N . SER A 1 81 ? 14.897 10.153 -0.747 1.00 86.81 81 SER A N 1
ATOM 655 C CA . SER A 1 81 ? 15.112 11.378 -1.518 1.00 86.81 81 SER A CA 1
ATOM 656 C C . SER A 1 81 ? 15.248 11.075 -3.016 1.00 86.81 81 SER A C 1
ATOM 658 O O . SER A 1 81 ? 15.714 10.009 -3.405 1.00 86.81 81 SER A O 1
ATOM 660 N N . LYS A 1 82 ? 14.911 12.041 -3.881 1.00 83.81 82 LYS A N 1
ATOM 661 C CA . LYS A 1 82 ? 15.011 11.869 -5.346 1.00 83.81 82 LYS A CA 1
ATOM 662 C C . LYS A 1 82 ? 16.430 11.567 -5.852 1.00 83.81 82 LYS A C 1
ATOM 664 O O . LYS A 1 82 ? 16.569 11.111 -6.977 1.00 83.81 82 LYS A O 1
ATOM 669 N N . LYS A 1 83 ? 17.463 11.889 -5.064 1.00 85.69 83 LYS A N 1
ATOM 670 C CA . LYS A 1 83 ? 18.874 11.669 -5.417 1.00 85.69 83 LYS A CA 1
ATOM 671 C C . LYS A 1 83 ? 19.364 10.268 -5.043 1.00 85.69 83 LYS A C 1
ATOM 673 O O . LYS A 1 83 ? 20.460 9.895 -5.443 1.00 85.69 83 LYS A O 1
ATOM 678 N N . LEU A 1 84 ? 18.593 9.533 -4.240 1.00 86.94 84 LEU A N 1
ATOM 679 C CA . LEU A 1 84 ? 18.944 8.187 -3.818 1.00 86.94 84 LEU A CA 1
ATOM 680 C C . LEU A 1 84 ? 18.672 7.204 -4.960 1.00 86.94 84 LEU A C 1
ATOM 682 O O . LEU A 1 84 ? 17.615 7.253 -5.587 1.00 86.94 84 LEU A O 1
ATOM 686 N N . ASP A 1 85 ? 19.617 6.303 -5.210 1.00 88.19 85 ASP A N 1
ATOM 687 C CA . ASP A 1 85 ? 19.435 5.232 -6.182 1.00 88.19 85 ASP A CA 1
ATOM 688 C C . ASP A 1 85 ? 18.573 4.114 -5.583 1.00 88.19 85 ASP A C 1
ATOM 690 O O . ASP A 1 85 ? 18.974 3.430 -4.641 1.00 88.19 85 ASP A O 1
ATOM 694 N N . PHE A 1 86 ? 17.372 3.927 -6.131 1.00 88.81 86 PHE A N 1
ATOM 695 C CA . PHE A 1 86 ? 16.444 2.897 -5.662 1.00 88.81 86 PHE A CA 1
ATOM 696 C C . PHE A 1 86 ? 16.753 1.499 -6.212 1.00 88.81 86 PHE A C 1
ATOM 698 O O . PHE A 1 86 ? 16.221 0.518 -5.693 1.00 88.81 86 PHE A O 1
ATOM 705 N N . ARG A 1 87 ? 17.647 1.364 -7.203 1.00 86.62 87 ARG A N 1
ATOM 706 C CA . ARG A 1 87 ? 17.983 0.061 -7.808 1.00 86.62 87 ARG A CA 1
ATOM 707 C C . ARG A 1 87 ? 18.579 -0.926 -6.809 1.00 86.62 87 ARG A C 1
ATOM 709 O O . ARG A 1 87 ? 18.417 -2.123 -6.990 1.00 86.62 87 ARG A O 1
ATOM 716 N N . HIS A 1 88 ? 19.207 -0.437 -5.741 1.00 86.62 88 HIS A N 1
ATOM 717 C CA . HIS A 1 88 ? 19.867 -1.262 -4.722 1.00 86.62 88 HIS A CA 1
ATOM 718 C C . HIS A 1 88 ? 19.389 -0.941 -3.300 1.00 86.62 88 HIS A C 1
ATOM 720 O O . HIS A 1 88 ? 20.128 -1.107 -2.331 1.00 86.62 88 HIS A O 1
ATOM 726 N N . LEU A 1 89 ? 18.157 -0.444 -3.164 1.00 91.44 89 LEU A N 1
ATOM 727 C CA . LEU A 1 89 ? 17.616 -0.050 -1.869 1.00 91.44 89 LEU A CA 1
ATOM 728 C C . LEU A 1 89 ? 17.389 -1.279 -0.967 1.00 91.44 89 LEU A C 1
ATOM 730 O O . LEU A 1 89 ? 16.679 -2.192 -1.379 1.00 91.44 89 LEU A O 1
ATOM 734 N N . PRO A 1 90 ? 17.909 -1.330 0.270 1.00 92.06 90 PRO A N 1
ATOM 735 C CA . PRO A 1 90 ? 17.673 -2.474 1.147 1.00 92.06 90 PRO A CA 1
ATOM 736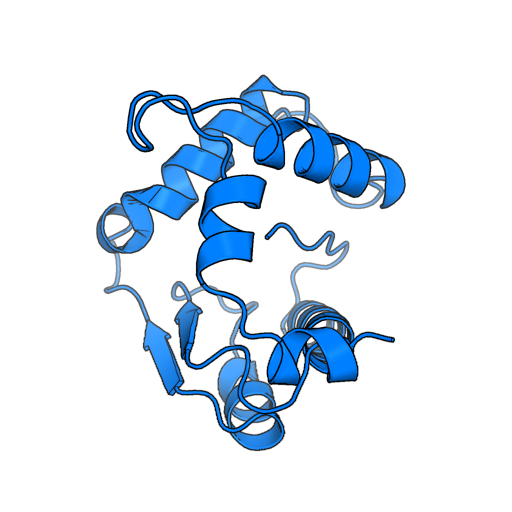 C C . PRO A 1 90 ? 16.187 -2.639 1.499 1.00 92.06 90 PRO A C 1
ATOM 738 O O . PRO A 1 90 ? 15.529 -1.681 1.911 1.00 92.06 90 PRO A O 1
ATOM 741 N N . ASN A 1 91 ? 15.667 -3.868 1.418 1.00 91.50 91 ASN A N 1
ATOM 742 C CA . ASN A 1 91 ? 14.287 -4.184 1.820 1.00 91.50 91 ASN A CA 1
ATOM 743 C C . ASN A 1 91 ? 14.000 -3.804 3.278 1.00 91.50 91 ASN A C 1
ATOM 745 O O . ASN A 1 91 ? 12.897 -3.359 3.609 1.00 91.50 91 ASN A O 1
ATOM 749 N N . GLU A 1 92 ? 15.001 -3.945 4.146 1.00 92.62 92 GLU A N 1
ATOM 750 C CA . GLU A 1 92 ? 14.896 -3.580 5.554 1.00 92.62 92 GLU A CA 1
ATOM 751 C C . GLU A 1 92 ? 14.614 -2.085 5.731 1.00 92.62 92 GLU A C 1
ATOM 753 O O . GLU A 1 92 ? 13.708 -1.721 6.476 1.00 92.62 92 GLU A O 1
ATOM 758 N N . LEU A 1 93 ? 15.295 -1.217 4.976 1.00 91.56 93 LEU A N 1
ATOM 759 C CA . LEU A 1 93 ? 15.064 0.227 5.025 1.00 91.56 93 LEU A CA 1
ATOM 760 C C . LEU A 1 93 ? 13.616 0.573 4.649 1.00 91.56 93 LEU A C 1
ATOM 762 O O . LEU A 1 93 ? 12.960 1.353 5.339 1.00 91.56 93 LEU A O 1
ATOM 766 N N . VAL A 1 94 ? 13.095 -0.028 3.574 1.00 92.62 94 VAL A N 1
ATOM 767 C CA . VAL A 1 94 ? 11.705 0.193 3.140 1.00 92.62 94 VAL A CA 1
ATOM 768 C C . VAL A 1 94 ? 10.721 -0.300 4.201 1.00 92.62 94 VAL A C 1
ATOM 770 O O . VAL A 1 94 ? 9.751 0.393 4.512 1.00 92.62 94 VAL A O 1
ATOM 773 N N . THR A 1 95 ? 11.003 -1.448 4.816 1.00 92.56 95 THR A N 1
ATOM 774 C CA . THR A 1 95 ? 10.174 -2.029 5.880 1.00 92.56 95 THR A CA 1
ATOM 775 C C . THR A 1 95 ? 10.160 -1.146 7.126 1.00 92.56 95 THR A C 1
ATOM 777 O O . THR A 1 95 ? 9.087 -0.833 7.642 1.00 92.56 95 THR A O 1
ATOM 780 N N . GLN A 1 96 ? 11.324 -0.670 7.575 1.00 93.50 96 GLN A N 1
ATOM 781 C CA . GLN A 1 96 ? 11.449 0.245 8.711 1.00 93.50 96 GLN A CA 1
ATOM 782 C C . GLN A 1 96 ? 10.700 1.561 8.454 1.00 93.50 96 GLN A C 1
ATOM 784 O O . GLN A 1 96 ? 9.955 2.036 9.317 1.00 93.50 96 GLN A O 1
ATOM 789 N N . LEU A 1 97 ? 10.826 2.127 7.247 1.00 93.81 97 LEU A N 1
ATOM 790 C CA . LEU A 1 97 ? 10.086 3.324 6.846 1.00 93.81 97 LEU A CA 1
ATOM 791 C C . LEU A 1 97 ? 8.575 3.089 6.871 1.00 93.81 97 LEU A C 1
ATOM 793 O O . LEU A 1 97 ? 7.839 3.898 7.439 1.00 93.81 97 LEU A O 1
ATOM 797 N N . MET A 1 98 ? 8.098 1.979 6.305 1.00 93.62 98 MET A N 1
ATOM 798 C CA . MET A 1 98 ? 6.681 1.618 6.344 1.00 93.62 98 MET A CA 1
ATOM 799 C C . MET A 1 98 ? 6.171 1.452 7.772 1.00 93.62 98 MET A C 1
ATOM 801 O O . MET A 1 98 ? 5.138 2.028 8.114 1.00 93.62 98 MET A O 1
ATOM 805 N N . HIS A 1 99 ? 6.899 0.706 8.607 1.00 94.50 99 HIS A N 1
ATOM 806 C CA . HIS A 1 99 ? 6.542 0.482 10.002 1.00 94.50 99 HIS A CA 1
ATOM 807 C C . HIS A 1 99 ? 6.425 1.812 10.748 1.00 94.50 99 HIS A C 1
ATOM 809 O O . HIS A 1 99 ? 5.400 2.088 11.369 1.00 94.50 99 HIS A O 1
ATOM 815 N N . ARG A 1 100 ? 7.419 2.695 10.606 1.00 95.12 100 ARG A N 1
ATOM 816 C CA . ARG A 1 100 ? 7.371 4.042 11.179 1.00 95.12 100 ARG A CA 1
ATOM 817 C C . ARG A 1 100 ? 6.146 4.814 10.685 1.00 95.12 100 ARG A C 1
ATOM 819 O O . ARG A 1 100 ? 5.383 5.319 11.498 1.00 95.12 100 ARG A O 1
ATOM 826 N N . ARG A 1 101 ? 5.917 4.900 9.368 1.00 94.50 101 ARG A N 1
ATOM 827 C CA . ARG A 1 101 ? 4.793 5.671 8.797 1.00 94.50 101 ARG A CA 1
ATOM 828 C C . ARG A 1 101 ? 3.421 5.154 9.216 1.00 94.50 101 ARG A C 1
ATOM 830 O O . ARG A 1 101 ? 2.504 5.964 9.366 1.00 94.50 101 ARG A O 1
ATOM 837 N N . ASN A 1 102 ? 3.273 3.841 9.355 1.00 95.62 102 ASN A N 1
ATOM 838 C CA . ASN A 1 102 ? 2.017 3.208 9.748 1.00 95.62 102 ASN A CA 1
ATOM 839 C C . ASN A 1 102 ? 1.724 3.356 11.247 1.00 95.62 102 ASN A C 1
ATOM 841 O O . ASN A 1 102 ? 0.565 3.239 11.624 1.00 95.62 102 ASN A O 1
ATOM 845 N N . ASN A 1 103 ? 2.735 3.689 12.057 1.00 96.75 103 ASN A N 1
ATOM 846 C CA . ASN A 1 103 ? 2.618 3.955 13.493 1.00 96.75 103 ASN A CA 1
ATOM 847 C C . ASN A 1 103 ? 2.607 5.455 13.854 1.00 96.75 103 ASN A C 1
ATOM 849 O O . ASN A 1 103 ? 2.573 5.798 15.030 1.00 96.75 103 ASN A O 1
ATOM 853 N N . ILE A 1 104 ? 2.629 6.376 12.879 1.00 96.12 104 ILE A N 1
ATOM 854 C CA . ILE A 1 104 ? 2.493 7.819 13.149 1.00 96.12 104 ILE A CA 1
ATOM 855 C C . ILE A 1 104 ? 1.001 8.198 13.208 1.00 96.12 104 ILE A C 1
ATOM 857 O O . ILE A 1 104 ? 0.308 8.041 12.194 1.00 96.12 104 ILE A O 1
ATOM 861 N N . PRO A 1 105 ? 0.511 8.762 14.329 1.00 97.38 105 PRO A N 1
ATOM 862 C CA . PRO A 1 105 ? -0.833 9.324 14.441 1.00 97.38 105 PRO A CA 1
ATOM 863 C C . PRO A 1 105 ? -1.155 10.347 13.351 1.00 97.38 105 PRO A C 1
ATOM 865 O O . PRO A 1 105 ? -0.350 11.235 13.053 1.00 97.38 105 PRO A O 1
ATOM 868 N N . ARG A 1 106 ? -2.356 10.273 12.764 1.00 95.56 106 ARG A N 1
ATOM 869 C CA . ARG A 1 106 ? -2.812 11.244 11.755 1.00 95.56 106 ARG A CA 1
ATOM 870 C C . ARG A 1 106 ? -4.007 12.035 12.265 1.00 95.56 106 ARG A C 1
ATOM 872 O O . ARG A 1 106 ? -5.007 11.455 12.674 1.00 95.56 106 ARG A O 1
ATOM 879 N N . LYS A 1 107 ? -3.959 13.367 12.139 1.00 95.69 107 LYS A N 1
ATOM 880 C CA . LYS A 1 107 ? -5.097 14.244 12.477 1.00 95.69 107 LYS A CA 1
ATOM 881 C C . LYS A 1 107 ? -6.374 13.846 11.721 1.00 95.69 107 LYS A C 1
ATOM 883 O O . LYS A 1 107 ? -7.445 13.832 12.309 1.00 95.69 107 LYS A O 1
ATOM 888 N N . SER A 1 108 ? -6.249 13.443 10.454 1.00 94.56 108 SER A N 1
ATOM 889 C CA . SER A 1 108 ? -7.369 12.963 9.627 1.00 94.56 108 SER A CA 1
ATOM 890 C C . SER A 1 108 ? -7.988 11.642 10.100 1.00 94.56 108 SER A C 1
ATOM 892 O O . SER A 1 108 ? -9.041 11.263 9.609 1.00 94.56 108 SER A O 1
ATOM 894 N N . LEU A 1 109 ? -7.329 10.925 11.015 1.00 96.00 109 LEU A N 1
ATOM 895 C CA . LEU A 1 109 ? -7.798 9.674 11.617 1.00 96.00 109 LEU A CA 1
ATOM 896 C C . LEU A 1 109 ? -8.170 9.865 13.098 1.00 96.00 109 LEU A C 1
ATOM 898 O O . LEU A 1 109 ? -8.144 8.910 13.873 1.00 96.00 109 LEU A O 1
ATOM 902 N N . ASN A 1 110 ? -8.484 11.098 13.511 1.00 97.25 110 ASN A N 1
ATOM 903 C CA . ASN A 1 110 ? -8.713 11.469 14.912 1.00 97.25 110 ASN A CA 1
ATOM 904 C C . ASN A 1 110 ? -7.525 11.096 15.813 1.00 97.25 110 ASN A C 1
ATOM 906 O O . ASN A 1 110 ? -7.708 10.549 16.893 1.00 97.25 110 ASN A O 1
ATOM 910 N N . TYR A 1 111 ? -6.304 11.361 15.337 1.00 97.12 111 TYR A N 1
ATOM 911 C CA . TYR A 1 111 ? -5.049 11.058 16.036 1.00 97.12 111 TYR A CA 1
ATOM 912 C C . TYR A 1 111 ? -4.802 9.564 16.313 1.00 97.12 111 TYR A C 1
ATOM 914 O O . TYR A 1 111 ? -3.923 9.232 17.099 1.00 97.12 111 TYR A O 1
ATOM 922 N N . ARG A 1 112 ? -5.491 8.663 15.606 1.00 97.88 112 ARG A N 1
ATOM 923 C CA . ARG A 1 112 ? -5.121 7.242 15.531 1.00 97.88 112 ARG A CA 1
ATOM 924 C C . ARG A 1 112 ? -4.058 6.996 14.464 1.00 97.88 112 ARG A C 1
ATOM 926 O O . ARG A 1 112 ? -3.899 7.787 13.521 1.00 97.88 112 ARG A O 1
ATOM 933 N N . THR A 1 113 ? -3.318 5.905 14.606 1.00 97.75 113 THR A N 1
ATOM 934 C CA . THR A 1 113 ? -2.341 5.463 13.609 1.00 97.75 113 THR A CA 1
ATOM 935 C C . THR A 1 113 ? -3.044 4.769 12.434 1.00 97.75 113 THR A C 1
ATOM 937 O O . THR A 1 113 ? -4.115 4.178 12.600 1.00 97.75 113 THR A O 1
ATOM 940 N N . PRO A 1 114 ? -2.477 4.817 11.213 1.00 95.88 114 PRO A N 1
ATOM 941 C CA . PRO A 1 114 ? -2.981 4.025 10.096 1.00 95.88 114 PRO A CA 1
ATOM 942 C C . PRO A 1 114 ? -3.103 2.536 10.416 1.00 95.88 114 PRO A C 1
ATOM 944 O O . PRO A 1 114 ? -4.055 1.914 9.958 1.00 95.88 114 PRO A O 1
ATOM 947 N N . LEU A 1 115 ? -2.163 1.984 11.191 1.00 95.88 115 LEU A N 1
ATOM 948 C CA . LEU A 1 115 ? -2.195 0.586 11.600 1.00 95.88 115 LEU A CA 1
ATOM 949 C C . LEU A 1 115 ? -3.388 0.293 12.515 1.00 95.88 115 LEU A C 1
ATOM 951 O O . LEU A 1 115 ? -4.131 -0.636 12.234 1.00 95.88 115 LEU A O 1
ATOM 955 N N . GLU A 1 116 ? -3.625 1.106 13.546 1.00 96.44 116 GLU A N 1
ATOM 956 C CA . GLU A 1 116 ? -4.781 0.948 14.445 1.00 96.44 116 GLU A CA 1
ATOM 957 C C . GLU A 1 116 ? -6.105 0.982 13.679 1.00 96.44 116 GLU A C 1
ATOM 959 O O . GLU A 1 116 ? -6.960 0.114 13.851 1.00 96.44 116 GLU A O 1
ATOM 964 N N . VAL A 1 117 ? -6.269 1.979 12.803 1.00 96.25 117 VAL A N 1
ATOM 965 C CA . VAL A 1 117 ? -7.488 2.110 12.000 1.00 96.25 117 VAL A CA 1
ATOM 966 C C . VAL A 1 117 ? -7.630 0.927 11.053 1.00 96.25 117 VAL A C 1
ATOM 968 O O . VAL A 1 117 ? -8.717 0.371 10.950 1.00 96.25 117 VAL A O 1
ATOM 971 N N . PHE A 1 118 ? -6.550 0.511 10.393 1.00 93.00 118 PHE A N 1
ATOM 972 C CA . PHE A 1 118 ? -6.571 -0.649 9.511 1.00 93.00 118 PHE A CA 1
ATOM 973 C C . PHE A 1 118 ? -6.991 -1.918 10.258 1.00 93.00 118 PHE A C 1
ATOM 975 O O . PHE A 1 118 ? -7.929 -2.578 9.826 1.00 93.00 118 PHE A O 1
ATOM 982 N N . MET A 1 119 ? -6.374 -2.204 11.407 1.00 92.38 119 MET A N 1
ATOM 983 C CA . MET A 1 119 ? -6.691 -3.381 12.220 1.00 92.38 119 MET A CA 1
ATOM 984 C C . MET A 1 119 ? -8.137 -3.379 12.721 1.00 92.38 119 MET A C 1
ATOM 986 O O . MET A 1 119 ? -8.725 -4.446 12.829 1.00 92.38 119 MET A O 1
ATOM 990 N N . SER A 1 120 ? -8.753 -2.210 12.943 1.00 93.19 120 SER A N 1
ATOM 991 C CA . SER A 1 120 ? -10.175 -2.140 13.320 1.00 93.19 120 SER A CA 1
ATOM 992 C C . SER A 1 120 ? -11.148 -2.608 12.228 1.00 93.19 120 SER A C 1
ATOM 994 O O . SER A 1 120 ? -12.304 -2.888 12.531 1.00 93.19 120 SER A O 1
ATOM 996 N N . TYR A 1 121 ? -10.693 -2.705 10.973 1.00 89.62 121 TYR A N 1
ATOM 997 C CA . TYR A 1 121 ? -11.473 -3.250 9.856 1.00 89.62 121 TYR A CA 1
ATOM 998 C C . TYR A 1 121 ? -11.126 -4.707 9.527 1.00 89.62 121 TYR A C 1
ATOM 1000 O O . TYR A 1 121 ? -11.765 -5.294 8.654 1.00 89.62 121 TYR A O 1
ATOM 1008 N N . VAL A 1 122 ? -10.115 -5.289 10.179 1.00 88.06 122 VAL A N 1
ATOM 1009 C CA . VAL A 1 122 ? -9.734 -6.685 9.963 1.00 88.06 122 VAL A CA 1
ATOM 1010 C C . VAL A 1 122 ? -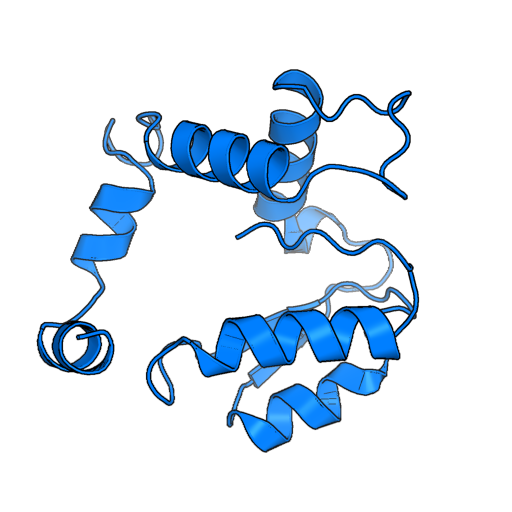10.546 -7.568 10.906 1.00 88.06 122 VAL A C 1
ATOM 1012 O O . VAL A 1 122 ? -10.531 -7.373 12.117 1.00 88.06 122 VAL A O 1
ATOM 1015 N N . THR A 1 123 ? -11.262 -8.541 10.347 1.00 84.12 123 THR A N 1
ATOM 1016 C CA . THR A 1 123 ? -12.068 -9.494 11.129 1.00 84.12 123 THR A CA 1
ATOM 1017 C C . THR A 1 123 ? -11.200 -10.568 11.790 1.00 84.12 123 THR A C 1
ATOM 1019 O O . THR A 1 123 ? -10.123 -10.892 11.292 1.00 84.12 123 THR A O 1
ATOM 1022 N N . GLU A 1 124 ? -11.678 -11.171 12.883 1.00 78.12 124 GLU A N 1
ATOM 1023 C CA . GLU A 1 124 ? -10.982 -12.288 13.547 1.00 78.12 124 GLU A CA 1
ATOM 1024 C C . GLU A 1 124 ? -10.768 -13.487 12.611 1.00 78.12 124 GLU A C 1
ATOM 1026 O O . GLU A 1 124 ? -9.701 -14.094 12.623 1.00 78.12 124 GLU A O 1
ATOM 1031 N N . GLU A 1 125 ? -11.732 -13.771 11.729 1.00 78.50 125 GLU A N 1
ATOM 1032 C CA . GLU A 1 125 ? -11.608 -14.798 10.688 1.00 78.50 125 GLU A CA 1
ATOM 1033 C C . GLU A 1 125 ? -10.420 -14.500 9.757 1.00 78.50 125 GLU A C 1
ATOM 1035 O O . GLU A 1 125 ? -9.558 -15.352 9.529 1.00 78.50 125 GLU A O 1
ATOM 1040 N N . GLN A 1 126 ? -10.300 -13.253 9.295 1.00 78.00 126 GLN A N 1
ATOM 1041 C CA . GLN A 1 126 ? -9.167 -12.828 8.474 1.00 78.00 126 GLN A CA 1
ATOM 1042 C C . GLN A 1 126 ? -7.845 -12.879 9.248 1.00 78.00 126 GLN A C 1
ATOM 1044 O O . GLN A 1 126 ? -6.839 -13.263 8.659 1.00 78.00 126 GLN A O 1
ATOM 1049 N N . LEU A 1 127 ? -7.836 -12.542 10.545 1.00 73.75 127 LEU A N 1
ATOM 1050 C CA . LEU A 1 127 ? -6.646 -12.634 11.404 1.00 73.75 127 LEU A CA 1
ATOM 1051 C C . LEU A 1 127 ? -6.179 -14.074 11.605 1.00 73.75 127 LEU A C 1
ATOM 1053 O O . LEU A 1 127 ? -4.982 -14.332 11.523 1.00 73.75 127 LEU A O 1
ATOM 1057 N N . SER A 1 128 ? -7.105 -15.008 11.819 1.00 71.62 128 SER A N 1
ATOM 1058 C CA . SER A 1 128 ? -6.781 -16.424 12.022 1.00 71.62 128 SER A CA 1
ATOM 1059 C C . SER A 1 128 ? -6.145 -17.089 10.803 1.00 71.62 128 SER A C 1
ATOM 1061 O O . SER A 1 128 ? -5.466 -18.088 10.948 1.00 71.62 128 SER A O 1
ATOM 1063 N N . THR A 1 129 ? -6.314 -16.520 9.607 1.00 67.31 129 THR A N 1
ATOM 1064 C CA . THR A 1 129 ? -5.667 -17.022 8.385 1.00 67.31 129 THR A CA 1
ATOM 1065 C C . THR A 1 129 ? -4.203 -16.554 8.255 1.00 67.31 129 THR A C 1
ATOM 1067 O O . THR A 1 129 ? -3.477 -17.039 7.390 1.00 67.31 129 THR A O 1
ATOM 1070 N N . PHE A 1 130 ? -3.749 -15.604 9.087 1.00 64.88 130 PHE A N 1
ATOM 1071 C CA . PHE A 1 130 ? -2.352 -15.144 9.111 1.00 64.88 130 PHE A CA 1
ATOM 1072 C C . PHE A 1 130 ? -1.446 -15.939 10.070 1.00 64.88 130 PHE A C 1
ATOM 1074 O O . PHE A 1 130 ? -0.224 -15.797 9.967 1.00 64.88 130 PHE A O 1
ATOM 1081 N N . PHE A 1 131 ? -2.018 -16.722 10.991 1.00 52.66 131 PHE A N 1
ATOM 1082 C CA . PHE A 1 131 ? -1.322 -17.499 12.027 1.00 52.66 131 PHE A CA 1
ATOM 1083 C C . PHE A 1 131 ? -1.621 -18.993 11.887 1.00 52.66 131 PHE A C 1
ATOM 1085 O O . PHE A 1 131 ? -0.763 -19.789 12.329 1.00 52.66 131 PHE A O 1
#

Secondary structure (DSSP, 8-state):
-----SS-SHHHHHHHHHHHHTTSPTTS--EEEE-S-GGGTTHHHHHHHHT-EEEEPPTT-GGGGHHHHHHHHHHHHTT--TTS-GGG--HHHHHHHHHHHHTS-BGGGTTB-HHHHHHTTS-HHHHHT--

Radius of gyration: 15.8 Å; chains: 1; bounding box: 32×32×35 Å

pLDDT: mean 90.99, std 6.42, range [52.66, 97.88]